Protein 4FDB (pdb70)

Secondary structure (DSSP, 8-state):
----EEEEEEEEEE---B-TTS-BEEEEEEEEEEE---SS--EEEEEEEEEEE---TTGGGSPTT-EEEEEEEEEE----EEEEEEEEEE--

Foldseek 3Di:
DDFKDKAWWFWADKDDDADPVGKDKIKTKTWGWDWDVPPPIDTDIDMFIEMEIHVSVVVVPDDGGFIKTFMAGWDPPVVHIYGYTPDIDGPD

CATH classification: 2.40.50.140

Solvent-accessible surface area: 6361 Å² total

InterPro domains:
  IPR000424 Primosome PriB/single-strand DNA-binding [PS50935] (10-108)
  IPR012340 Nucleic acid-binding, OB-fold [G3DSA:2.40.50.140] (9-106)
  IPR012340 Nucleic acid-binding, OB-fold [SSF50249] (9-101)
  IPR023646 Primosomal replication protein PriB [MF_00720] (10-105)
  IPR023646 Primosomal replication protein PriB [PF22657] (11-100)
  IPR023646 Primosomal replication protein PriB [PIRSF003135] (10-100)
  IPR023646 Primosomal replication protein PriB [TIGR04418] (11-103)

Organism: Ralstonia nicotianae (strain ATCC BAA-1114 / GMI1000) (NCBI:txid267608)

B-factor: mean 28.74, std 15.5, range [10.07, 160.07]

Structure (mmCIF, N/CA/C/O backbone):
data_4FDB
#
_entry.id   4FDB
#
_cell.length_a   70.661
_cell.length_b   70.661
_cell.length_c   141.117
_cell.angle_alpha   90.00
_cell.angle_beta   90.00
_cell.angle_gamma   90.00
#
_symmetry.space_group_name_H-M   'I 41 2 2'
#
loop_
_entity.id
_entity.type
_entity.pdbx_description
1 polymer 'Probable primosomal replication protein n'
2 non-polymer 'ACETIC ACID'
3 water water
#
loop_
_atom_site.group_PDB
_atom_site.id
_atom_site.type_symbol
_atom_site.label_atom_id
_atom_site.label_alt_id
_atom_site.label_comp_id
_atom_site.label_asym_id
_atom_site.label_entity_id
_atom_site.label_seq_id
_atom_site.pdbx_PDB_ins_code
_atom_site.Cartn_x
_atom_site.Cartn_y
_atom_site.Cartn_z
_atom_site.occupancy
_atom_site.B_iso_or_equiv
_atom_site.auth_seq_id
_atom_site.auth_comp_id
_atom_site.auth_asym_id
_atom_site.auth_atom_id
_atom_site.pdbx_PDB_model_num
ATOM 1 N N . ALA A 1 1 ? 15.630 -9.200 -12.814 1.00 39.03 2 ALA A N 1
ATOM 2 C CA . ALA A 1 1 ? 14.947 -10.312 -12.163 1.00 38.20 2 ALA A CA 1
ATOM 3 C C . ALA A 1 1 ? 15.032 -10.183 -10.648 1.00 29.51 2 ALA A C 1
ATOM 4 O O . ALA A 1 1 ? 16.111 -9.966 -10.086 1.00 25.24 2 ALA A O 1
ATOM 6 N N . ILE A 1 2 ? 13.901 -10.310 -9.965 1.00 25.27 3 ILE A N 1
ATOM 7 C CA A ILE A 1 2 ? 13.933 -10.182 -8.511 0.50 22.99 3 ILE A CA 1
ATOM 8 C CA B ILE A 1 2 ? 13.883 -10.218 -8.507 0.50 23.01 3 ILE A CA 1
ATOM 9 C C . ILE A 1 2 ? 14.746 -11.303 -7.868 1.00 21.03 3 ILE A C 1
ATOM 10 O O . ILE A 1 2 ? 14.734 -12.441 -8.310 1.00 21.36 3 ILE A O 1
ATOM 19 N N . ASN A 1 3 ? 15.489 -10.937 -6.830 1.00 19.27 4 ASN A N 1
ATOM 20 C CA . ASN A 1 3 ? 16.273 -11.875 -6.031 1.00 17.51 4 ASN A CA 1
ATOM 21 C C . ASN A 1 3 ? 16.339 -11.179 -4.699 1.00 17.27 4 ASN A C 1
ATOM 22 O O . ASN A 1 3 ? 17.196 -10.324 -4.489 1.00 16.42 4 ASN A O 1
ATOM 27 N N . ARG A 1 4 ? 15.407 -11.522 -3.810 1.00 15.53 5 ARG A N 1
ATOM 28 C CA . ARG A 1 4 ? 15.295 -10.807 -2.531 1.00 14.65 5 ARG A CA 1
ATOM 29 C C . ARG A 1 4 ? 14.928 -11.759 -1.415 1.00 13.62 5 ARG A C 1
ATOM 30 O O . ARG A 1 4 ? 13.889 -12.412 -1.472 1.00 14.74 5 ARG A O 1
ATOM 38 N N . LEU A 1 5 ? 15.786 -11.824 -0.401 1.00 12.36 6 LEU A N 1
ATOM 39 C CA . LEU A 1 5 ? 15.554 -12.654 0.765 1.00 13.04 6 LEU A CA 1
ATOM 40 C C . LEU A 1 5 ? 15.293 -11.736 1.956 1.00 14.23 6 LEU A C 1
ATOM 41 O O . LEU A 1 5 ? 16.036 -10.778 2.173 1.00 14.19 6 LEU A O 1
ATOM 46 N N . GLN A 1 6 ? 14.224 -12.014 2.694 1.00 15.69 7 GLN A N 1
ATOM 47 C CA . GLN A 1 6 ? 13.968 -11.350 3.974 1.00 14.03 7 GLN A CA 1
ATOM 48 C C . GLN A 1 6 ? 14.093 -12.416 5.037 1.00 15.85 7 GLN A C 1
ATOM 49 O O . GLN A 1 6 ? 13.482 -13.466 4.928 1.00 14.77 7 GLN A O 1
ATOM 55 N N . LEU A 1 7 ? 14.878 -12.150 6.073 1.00 13.13 8 LEU A N 1
ATOM 56 C CA . LEU A 1 7 ? 15.144 -13.175 7.053 1.00 14.38 8 LEU A CA 1
ATOM 57 C C . LEU A 1 7 ? 15.314 -12.511 8.406 1.00 16.07 8 LEU A C 1
ATOM 58 O O . LEU A 1 7 ? 16.048 -11.537 8.523 1.00 16.05 8 LEU A O 1
ATOM 63 N N . VAL A 1 8 ? 14.601 -13.011 9.406 1.00 11.71 9 VAL A N 1
ATOM 64 C CA . VAL A 1 8 ? 14.867 -12.612 10.784 1.00 12.27 9 VAL A CA 1
ATOM 65 C C . VAL A 1 8 ? 15.672 -13.734 11.413 1.00 18.78 9 VAL A C 1
ATOM 66 O O . VAL A 1 8 ? 15.203 -14.863 11.480 1.00 16.05 9 VAL A O 1
ATOM 70 N N . ALA A 1 9 ? 16.882 -13.433 11.872 1.00 14.16 10 ALA A N 1
ATOM 71 C CA . ALA A 1 9 ? 17.796 -14.499 12.267 1.00 15.11 10 ALA A CA 1
ATOM 72 C C . ALA A 1 9 ? 18.795 -14.003 13.295 1.00 15.05 10 ALA A C 1
ATOM 73 O O . ALA A 1 9 ? 19.038 -12.808 13.407 1.00 17.05 10 ALA A O 1
ATOM 75 N N . THR A 1 10 ? 19.369 -14.939 14.042 1.00 12.86 11 THR A N 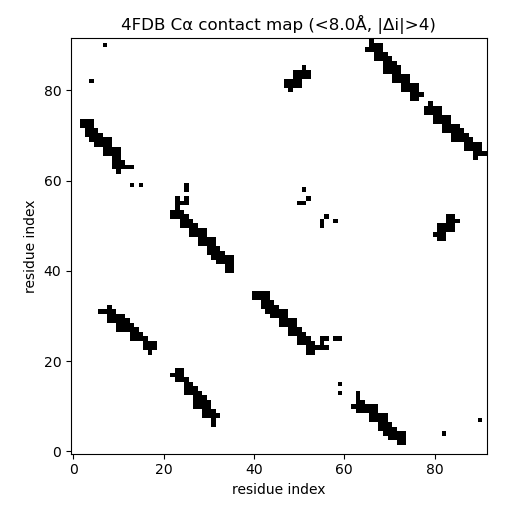1
ATOM 76 C CA . THR A 1 10 ? 20.318 -14.614 15.092 1.00 13.83 11 THR A CA 1
ATOM 77 C C . THR A 1 10 ? 21.735 -14.608 14.534 1.00 15.06 11 THR A C 1
ATOM 78 O O . THR A 1 10 ? 22.133 -15.532 13.832 1.00 14.53 11 THR A O 1
ATOM 82 N N . LEU A 1 11 ? 22.505 -13.566 14.845 1.00 14.35 12 LEU A N 1
ATOM 83 C CA . LEU A 1 11 ? 23.911 -13.555 14.455 1.00 17.14 12 LEU A CA 1
ATOM 84 C C . LEU A 1 11 ? 24.666 -14.550 15.327 1.00 18.87 12 LEU A C 1
ATOM 85 O O . LEU A 1 11 ? 24.692 -14.403 16.532 1.00 17.83 12 LEU A O 1
ATOM 90 N N . VAL A 1 12 ? 25.267 -15.568 14.716 1.00 13.11 13 VAL A N 1
ATOM 91 C CA . VAL A 1 12 ? 25.964 -16.605 15.474 1.00 13.79 13 VAL A CA 1
ATOM 92 C C . VAL A 1 12 ? 27.437 -16.265 15.636 1.00 14.43 13 VAL A C 1
ATOM 93 O O . VAL A 1 12 ? 28.025 -16.372 16.713 1.00 17.84 13 VAL A O 1
ATOM 97 N N . GLU A 1 13 ? 28.056 -15.877 14.527 1.00 16.42 14 GLU A N 1
ATOM 98 C CA . GLU A 1 13 ? 29.448 -15.505 14.602 1.00 16.21 14 GLU A CA 1
ATOM 99 C C . GLU A 1 13 ? 29.783 -14.628 13.420 1.00 14.43 14 GLU A C 1
ATOM 100 O O . GLU A 1 13 ? 29.065 -14.595 12.419 1.00 15.55 14 GLU A O 1
ATOM 106 N N . ARG A 1 14 ? 30.867 -13.892 13.551 1.00 14.30 15 ARG A N 1
ATOM 107 C CA . ARG A 1 14 ? 31.336 -13.112 12.411 1.00 15.81 15 ARG A CA 1
ATOM 108 C C . ARG A 1 14 ? 32.844 -13.171 12.334 1.00 18.00 15 ARG A C 1
ATOM 109 O O . ARG A 1 14 ? 33.517 -13.378 13.347 1.00 20.77 15 ARG A O 1
ATOM 117 N N . GLU A 1 15 ? 33.362 -13.052 11.115 1.00 18.04 16 GLU A N 1
ATOM 118 C CA . GLU A 1 15 ? 34.791 -13.099 10.872 1.00 19.77 16 GLU A CA 1
ATOM 119 C C . GLU A 1 15 ? 35.385 -11.705 10.959 1.00 18.98 16 GLU A C 1
ATOM 120 O O . GLU A 1 15 ? 34.666 -10.709 10.867 1.00 18.65 16 GLU A O 1
ATOM 126 N N . VAL A 1 16 ? 36.702 -11.642 11.126 1.00 19.60 17 VAL A N 1
ATOM 127 C CA . VAL A 1 16 ? 37.412 -10.371 11.139 1.00 21.05 17 VAL A CA 1
ATOM 128 C C . VAL A 1 16 ? 37.166 -9.715 9.786 1.00 19.87 17 VAL A C 1
ATOM 129 O O . VAL A 1 16 ? 37.093 -10.404 8.783 1.00 19.37 17 VAL A O 1
ATOM 141 N N . ARG A 1 18 ? 37.634 -8.049 6.301 1.00 20.41 19 ARG A N 1
ATOM 142 C CA . ARG A 1 18 ? 38.619 -8.136 5.229 1.00 24.79 19 ARG A CA 1
ATOM 143 C C . ARG A 1 18 ? 38.222 -7.135 4.145 1.00 22.18 19 ARG A C 1
ATOM 144 O O . ARG A 1 18 ? 37.182 -6.489 4.246 1.00 21.07 19 ARG A O 1
ATOM 152 N N . TYR A 1 19 ? 39.051 -7.000 3.117 1.00 23.96 20 TYR A N 1
ATOM 153 C CA . TYR A 1 19 ? 38.820 -5.984 2.104 1.00 24.66 20 TYR A CA 1
ATOM 154 C C . TYR A 1 19 ? 38.978 -6.577 0.716 1.00 29.13 20 TYR A C 1
ATOM 155 O O . TYR A 1 19 ? 39.837 -7.428 0.496 1.00 26.71 20 TYR A O 1
ATOM 164 N N . THR A 1 20 ? 38.135 -6.130 -0.206 1.00 27.57 21 THR A N 1
ATOM 165 C CA . THR A 1 20 ? 38.337 -6.431 -1.622 1.00 30.71 21 THR A CA 1
ATOM 166 C C . THR A 1 20 ? 39.559 -5.674 -2.131 1.00 33.68 21 THR A C 1
ATOM 167 O O . THR A 1 20 ? 40.060 -4.761 -1.472 1.00 33.77 21 THR A O 1
ATOM 171 N N . PRO A 1 21 ? 40.059 -6.046 -3.320 1.00 39.62 22 PRO A N 1
ATOM 172 C CA . PRO A 1 21 ? 41.145 -5.268 -3.921 1.00 42.99 22 PRO A CA 1
ATOM 173 C C . PRO A 1 21 ? 40.846 -3.766 -4.065 1.00 43.54 22 PRO A C 1
ATOM 174 O O . PRO A 1 21 ? 41.782 -2.967 -4.073 1.00 46.84 22 PRO A O 1
ATOM 178 N N . ALA A 1 22 ? 39.577 -3.385 -4.176 1.00 36.56 23 ALA A N 1
ATOM 179 C CA . ALA A 1 22 ? 39.235 -1.968 -4.329 1.00 40.07 23 ALA A CA 1
ATOM 180 C C . ALA A 1 22 ? 39.208 -1.232 -2.984 1.00 39.76 23 ALA A C 1
ATOM 181 O O . ALA A 1 22 ? 39.118 -0.005 -2.940 1.00 40.30 23 ALA A O 1
ATOM 183 N N . GLY A 1 23 ? 39.296 -1.985 -1.894 1.00 31.78 24 GLY A N 1
ATOM 184 C CA . GLY A 1 23 ? 39.286 -1.399 -0.565 1.00 35.91 24 GLY A CA 1
ATOM 185 C C . GLY A 1 23 ? 37.908 -1.411 0.065 1.00 28.52 24 GLY A C 1
ATOM 186 O O . GLY A 1 23 ? 37.653 -0.736 1.060 1.00 28.19 24 GLY A O 1
ATOM 187 N N . VAL A 1 24 ? 36.999 -2.180 -0.519 1.00 26.94 25 VAL A N 1
ATOM 188 C CA . VAL A 1 24 ? 35.668 -2.312 0.054 1.00 24.63 25 VAL A CA 1
ATOM 189 C C . VAL A 1 24 ?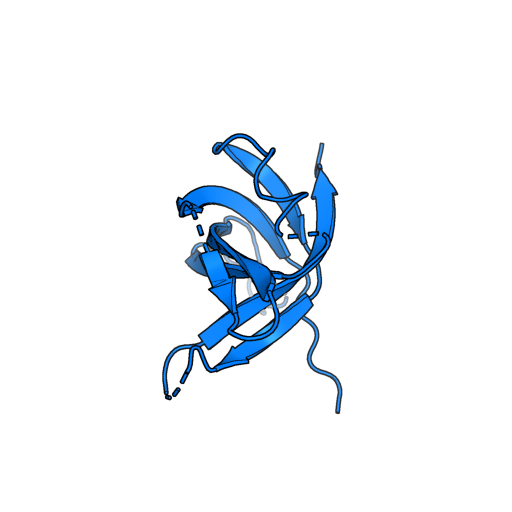 35.684 -3.336 1.186 1.00 22.85 25 VAL A C 1
ATOM 190 O O . VAL A 1 24 ? 36.083 -4.482 0.986 1.00 23.33 25 VAL A O 1
ATOM 194 N N . PRO A 1 25 ? 35.245 -2.929 2.389 1.00 22.01 26 PRO A N 1
ATOM 195 C CA . PRO A 1 25 ? 35.261 -3.895 3.491 1.00 20.64 26 PRO A CA 1
ATOM 196 C C . PRO A 1 25 ? 34.154 -4.929 3.387 1.00 19.70 26 PRO A C 1
ATOM 197 O O . PRO A 1 25 ? 33.044 -4.604 2.976 1.00 17.90 26 PRO A O 1
ATOM 201 N N . ILE A 1 26 ? 34.465 -6.154 3.797 1.00 17.92 27 ILE A N 1
ATOM 202 C CA . ILE A 1 26 ? 33.495 -7.240 3.839 1.00 16.23 27 ILE A CA 1
ATOM 203 C C . ILE A 1 26 ? 33.563 -7.905 5.193 1.00 15.79 27 ILE A C 1
ATOM 204 O O . ILE A 1 26 ? 34.651 -8.223 5.661 1.00 18.42 27 ILE A O 1
ATOM 209 N N . VAL A 1 27 ? 32.406 -8.127 5.807 1.00 15.02 28 VAL A N 1
ATOM 210 C CA . VAL A 1 27 ? 32.327 -8.963 7.004 1.00 16.70 28 VAL A CA 1
ATOM 211 C C . VAL A 1 27 ? 31.473 -10.184 6.690 1.00 15.71 28 VAL A C 1
ATOM 212 O O . VAL A 1 27 ? 30.286 -10.059 6.405 1.00 16.53 28 VAL A O 1
ATOM 216 N N . ASN A 1 28 ? 32.102 -11.355 6.704 1.00 13.68 29 ASN A N 1
ATOM 217 C CA . ASN A 1 28 ? 31.393 -12.620 6.583 1.00 15.28 29 ASN A CA 1
ATOM 218 C C . ASN A 1 28 ? 30.825 -13.030 7.926 1.00 16.60 29 ASN A C 1
ATOM 219 O O . ASN A 1 28 ? 31.464 -12.850 8.954 1.00 15.73 29 ASN A O 1
ATOM 224 N N . CYS A 1 29 ? 29.627 -13.590 7.919 1.00 16.10 30 CYS A N 1
ATOM 225 C CA . CYS A 1 29 ? 29.046 -14.040 9.175 1.00 15.53 30 CYS A CA 1
ATOM 226 C C . CYS A 1 29 ? 28.178 -15.264 8.964 1.00 16.14 30 CYS A C 1
ATOM 227 O O . CYS A 1 29 ? 27.966 -15.708 7.833 1.00 16.60 30 CYS A O 1
ATOM 230 N N . LEU A 1 30 ? 27.731 -15.842 10.073 1.00 15.42 31 LEU A N 1
ATOM 231 C CA . LEU A 1 30 ? 26.827 -16.976 10.042 1.00 12.87 31 LEU A CA 1
ATOM 232 C C . LEU A 1 30 ? 25.580 -16.550 10.792 1.00 15.06 31 LEU A C 1
ATOM 233 O O . LEU A 1 30 ? 25.669 -16.024 11.920 1.00 13.40 31 LEU A O 1
ATOM 238 N N . LEU A 1 31 ? 24.429 -16.781 10.177 1.00 11.52 32 LEU A N 1
ATOM 239 C CA . LEU A 1 31 ? 23.132 -16.482 10.788 1.00 16.26 32 LEU A CA 1
ATOM 240 C C . LEU A 1 31 ? 22.387 -17.771 11.062 1.00 16.32 32 LEU A C 1
ATOM 241 O O . LEU A 1 31 ? 22.544 -18.745 10.346 1.00 15.99 32 LEU A O 1
ATOM 246 N N . SER A 1 32 ? 21.563 -17.776 12.101 1.00 13.78 33 SER A N 1
ATOM 247 C CA . SER A 1 32 ? 20.795 -18.961 12.445 1.00 13.61 33 SER A CA 1
ATOM 248 C C . SER A 1 32 ? 19.346 -18.568 12.444 1.00 14.26 33 SER A C 1
ATOM 249 O O . SER A 1 32 ? 18.952 -17.656 13.182 1.00 13.96 33 SER A O 1
ATOM 252 N N . TYR A 1 33 ? 18.558 -19.261 11.629 1.00 12.89 34 TYR A N 1
ATOM 253 C CA . TYR A 1 33 ? 17.124 -19.058 11.569 1.00 14.89 34 TYR A CA 1
ATOM 254 C C . TYR A 1 33 ? 16.380 -20.149 12.330 1.00 16.43 34 TYR A C 1
ATOM 255 O O . TYR A 1 33 ? 16.679 -21.343 12.203 1.00 16.16 34 TYR A O 1
ATOM 264 N N A SER A 1 34 ? 15.375 -19.739 13.098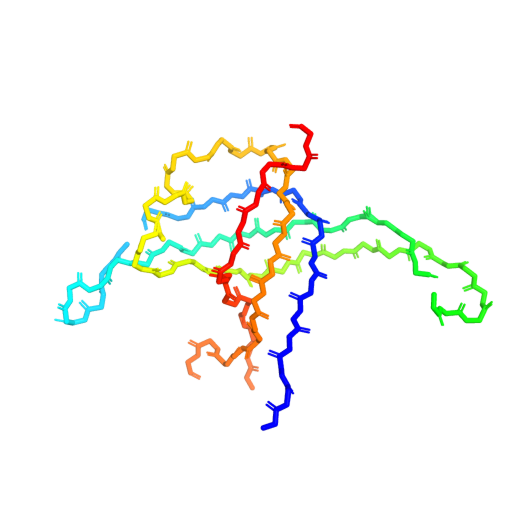 0.50 14.55 35 SER A N 1
ATOM 265 N N B SER A 1 34 ? 15.409 -19.728 13.122 0.50 14.54 35 SER A N 1
ATOM 266 C CA A SER A 1 34 ? 14.482 -20.675 13.772 0.50 16.25 35 SER A CA 1
ATOM 267 C CA B SER A 1 34 ? 14.478 -20.646 13.732 0.50 16.20 35 SER A CA 1
ATOM 268 C C A SER A 1 34 ? 13.060 -20.118 13.820 0.50 20.68 35 SER A C 1
ATOM 269 C C B SER A 1 34 ? 13.110 -20.010 13.601 0.50 19.13 35 SER A C 1
ATOM 270 O O A SER A 1 34 ? 12.793 -19.111 14.479 0.50 17.43 35 SER A O 1
ATOM 271 O O B SER A 1 34 ? 12.934 -18.830 13.904 0.50 18.04 35 SER A O 1
ATOM 276 N N . GLY A 1 35 ? 12.142 -20.781 13.130 1.00 19.08 36 GLY A N 1
ATOM 277 C CA . GLY A 1 35 ? 10.796 -20.270 13.010 1.00 19.28 36 GLY A CA 1
ATOM 278 C C . GLY A 1 35 ? 9.850 -21.271 12.398 1.00 23.63 36 GLY A C 1
ATOM 279 O O . GLY A 1 35 ? 10.063 -22.479 12.466 1.00 29.64 36 GLY A O 1
ATOM 280 N N . GLN A 1 36 ? 8.783 -20.750 11.814 1.00 24.93 37 GLN A N 1
ATOM 281 C CA . GLN A 1 36 ? 7.726 -21.583 11.283 1.00 26.47 37 GLN A CA 1
ATOM 282 C C . GLN A 1 36 ? 7.443 -21.089 9.890 1.00 24.58 37 GLN A C 1
ATOM 283 O O . GLN A 1 36 ? 7.393 -19.888 9.653 1.00 24.72 37 GLN A O 1
ATOM 289 N N . ALA A 1 37 ? 7.263 -22.023 8.971 1.00 27.24 38 ALA A N 1
ATOM 290 C CA . ALA A 1 37 ? 6.834 -21.669 7.644 1.00 29.56 38 ALA A CA 1
ATOM 291 C C . ALA A 1 37 ? 5.354 -21.966 7.59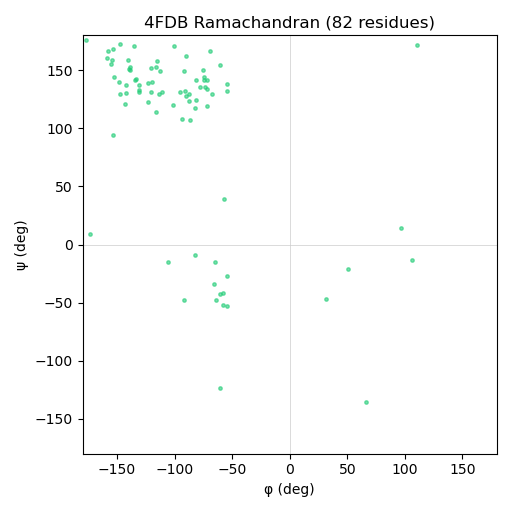6 1.00 38.43 38 ALA A C 1
ATOM 292 O O . ALA A 1 37 ? 4.942 -23.128 7.606 1.00 34.13 38 ALA A O 1
ATOM 302 N N . GLU A 1 39 ? 3.824 -21.003 5.151 1.00 62.46 40 GLU A N 1
ATOM 303 C CA . GLU A 1 39 ? 3.698 -21.104 3.700 1.00 57.46 40 GLU A CA 1
ATOM 304 C C . GLU A 1 39 ? 3.620 -22.558 3.245 1.00 53.99 40 GLU A C 1
ATOM 305 O O . GLU A 1 39 ? 3.146 -22.842 2.146 1.00 59.65 40 GLU A O 1
ATOM 311 N N . ALA A 1 40 ? 4.096 -23.473 4.084 1.00 48.42 41 ALA A N 1
ATOM 312 C CA . ALA A 1 40 ? 3.925 -24.898 3.827 1.00 53.65 41 ALA A CA 1
ATOM 313 C C . ALA A 1 40 ? 2.476 -25.249 4.136 1.00 65.36 41 ALA A C 1
ATOM 314 O O . ALA A 1 40 ? 1.861 -24.605 4.989 1.00 70.95 41 ALA A O 1
ATOM 316 N N . GLN A 1 41 ? 1.926 -26.249 3.445 1.00 68.81 42 GLN A N 1
ATOM 317 C CA . GLN A 1 41 ? 0.516 -26.618 3.628 1.00 72.54 42 GLN A CA 1
ATOM 318 C C . GLN A 1 41 ? 0.178 -26.918 5.084 1.00 71.68 42 GLN A C 1
ATOM 319 O O . GLN A 1 41 ? -0.773 -26.367 5.640 1.00 75.88 42 GLN A O 1
ATOM 325 N N . THR A 1 42 ? 0.955 -27.808 5.687 1.00 65.29 43 THR A N 1
ATOM 326 C CA . THR A 1 42 ? 0.943 -27.963 7.129 1.00 57.04 43 THR A CA 1
ATOM 327 C C . THR A 1 42 ? 2.006 -27.010 7.649 1.00 50.49 43 THR A C 1
ATOM 328 O O . THR A 1 42 ? 3.140 -27.035 7.169 1.00 50.16 43 THR A O 1
ATOM 332 N N . ALA A 1 43 ? 1.642 -26.151 8.599 1.00 45.00 44 ALA A N 1
ATOM 333 C CA . ALA A 1 43 ? 2.630 -25.303 9.257 1.00 43.85 44 ALA A CA 1
ATOM 334 C C . ALA A 1 43 ? 3.711 -26.209 9.808 1.00 41.15 44 ALA A C 1
ATOM 335 O O . ALA A 1 43 ? 3.418 -27.227 10.426 1.00 45.60 44 ALA A O 1
ATOM 337 N N . ARG A 1 44 ? 4.964 -25.862 9.557 1.00 42.22 45 ARG A N 1
ATOM 338 C CA . ARG A 1 44 ? 6.059 -26.696 10.018 1.00 41.78 45 ARG A CA 1
ATOM 339 C C . ARG A 1 44 ? 7.191 -25.850 10.568 1.00 34.15 45 ARG A C 1
ATOM 340 O O . ARG A 1 44 ? 7.408 -24.718 10.136 1.00 30.90 45 ARG A O 1
ATOM 348 N N . GLN A 1 45 ? 7.908 -26.415 11.525 1.00 33.58 46 GLN A N 1
ATOM 349 C CA . GLN A 1 45 ? 9.079 -25.763 12.066 1.00 32.28 46 GLN A CA 1
ATOM 350 C C . GLN A 1 45 ? 10.183 -25.800 11.034 1.00 28.27 46 GLN A C 1
ATOM 351 O O . GLN A 1 45 ? 10.337 -26.772 10.294 1.00 30.41 46 GLN A O 1
ATOM 357 N N . VAL A 1 46 ? 10.934 -24.715 10.967 1.00 20.42 47 VAL A N 1
ATOM 358 C CA . VAL A 1 46 ? 12.065 -24.623 10.062 1.00 18.81 47 VAL A CA 1
ATOM 359 C C . VAL A 1 46 ? 13.240 -24.113 10.869 1.00 26.40 47 VAL A C 1
ATOM 360 O O . VAL A 1 46 ? 13.100 -23.144 11.614 1.00 18.71 47 VAL A O 1
ATOM 364 N N . GLU A 1 47 ? 14.386 -24.781 10.756 1.00 17.65 48 GLU A N 1
ATOM 365 C CA . GLU A 1 47 ? 15.605 -24.278 11.383 1.00 16.79 48 GLU A CA 1
ATOM 366 C C . GLU A 1 47 ? 16.792 -24.541 10.475 1.00 16.50 48 GLU A C 1
ATOM 367 O O . GLU A 1 47 ? 16.968 -25.655 9.991 1.00 21.40 48 GLU A O 1
ATOM 373 N N . PHE A 1 48 ? 17.598 -23.520 10.243 1.00 16.39 49 PHE A N 1
ATOM 374 C CA . PHE A 1 48 ? 18.810 -23.685 9.456 1.00 16.31 49 PHE A CA 1
ATOM 375 C C . PHE A 1 48 ? 19.779 -22.567 9.785 1.00 21.00 49 PH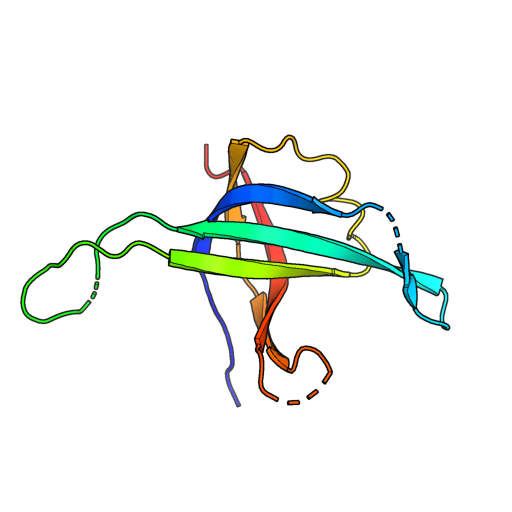E A C 1
ATOM 376 O O . PHE A 1 48 ? 19.408 -21.565 10.412 1.00 16.73 49 PHE A O 1
ATOM 384 N N . SER A 1 49 ? 21.022 -22.734 9.351 1.00 16.77 50 SER A N 1
ATOM 385 C CA . SER A 1 49 ? 21.990 -21.656 9.426 1.00 13.54 50 SER A CA 1
ATOM 386 C C . SER A 1 49 ? 22.386 -21.291 8.004 1.00 14.90 50 SER A C 1
ATOM 387 O O . SER A 1 49 ? 22.299 -22.126 7.100 1.00 15.50 50 SER A O 1
ATOM 390 N N . ILE A 1 50 ? 22.786 -20.045 7.810 1.00 10.73 51 ILE A N 1
ATOM 391 C CA . ILE A 1 50 ? 23.133 -19.592 6.463 1.00 12.86 51 ILE A CA 1
ATOM 392 C C . ILE A 1 50 ? 24.325 -18.641 6.525 1.00 13.04 51 ILE A C 1
ATOM 393 O O . ILE A 1 50 ? 24.422 -17.802 7.422 1.00 13.21 51 ILE A O 1
ATOM 398 N N . GLU A 1 51 ? 25.269 -18.813 5.599 1.00 12.76 52 GLU A N 1
ATOM 399 C CA . GLU A 1 51 ? 26.382 -17.884 5.501 1.00 16.84 52 GLU A CA 1
ATOM 400 C C . GLU A 1 51 ? 25.900 -16.574 4.907 1.00 13.63 52 GLU A C 1
ATOM 401 O O . GLU A 1 51 ? 25.142 -16.565 3.937 1.00 15.57 52 GLU A O 1
ATOM 407 N N . ALA A 1 52 ? 26.332 -15.460 5.494 1.00 11.49 53 ALA A N 1
ATOM 408 C CA . ALA A 1 52 ? 25.926 -14.151 5.012 1.00 12.39 53 ALA A CA 1
ATOM 409 C C . ALA A 1 52 ? 27.146 -13.250 4.955 1.00 13.98 53 ALA A C 1
ATOM 410 O O . ALA A 1 52 ? 28.230 -13.613 5.434 1.00 15.11 53 ALA A O 1
ATOM 412 N N . LEU A 1 53 ? 26.972 -12.083 4.360 1.00 14.57 54 LEU A N 1
ATOM 413 C CA . LEU A 1 53 ? 28.027 -11.085 4.405 1.00 16.46 54 LEU A CA 1
ATOM 414 C C . LEU A 1 53 ? 27.455 -9.696 4.228 1.00 20.16 54 LEU A C 1
ATOM 415 O O . LEU A 1 53 ? 26.383 -9.517 3.649 1.00 18.46 54 LEU A O 1
ATOM 420 N N . GLY A 1 54 ? 28.176 -8.712 4.747 1.00 16.23 55 GLY A N 1
ATOM 421 C CA . GLY A 1 54 ? 27.845 -7.324 4.519 1.00 16.75 55 GLY A CA 1
ATOM 422 C C . GLY A 1 54 ? 29.053 -6.660 3.897 1.00 19.81 55 GLY A C 1
ATOM 423 O O . GLY A 1 54 ? 30.182 -6.937 4.294 1.00 18.66 55 GLY A O 1
ATOM 424 N N . ALA A 1 55 ? 28.814 -5.794 2.914 1.00 13.74 56 ALA A N 1
ATOM 425 C CA . ALA A 1 55 ? 29.886 -5.073 2.245 1.00 15.27 56 ALA A CA 1
ATOM 426 C C . ALA A 1 55 ? 29.696 -3.581 2.410 1.00 19.70 56 ALA A C 1
ATOM 427 O O . ALA A 1 55 ? 28.568 -3.105 2.530 1.00 21.32 56 ALA A O 1
ATOM 429 N N . GLY A 1 56 ? 30.797 -2.840 2.394 1.00 17.91 57 GLY A N 1
ATOM 430 C CA . GLY A 1 56 ? 30.719 -1.393 2.485 1.00 19.44 57 GLY A CA 1
ATOM 431 C C . GLY A 1 56 ? 30.200 -0.983 3.846 1.00 21.58 57 GLY A C 1
ATOM 432 O O . GLY A 1 56 ? 30.629 -1.527 4.865 1.00 20.89 57 GLY A O 1
ATOM 433 N N . LYS A 1 57 ? 29.271 -0.035 3.881 1.00 22.26 58 LYS A N 1
ATOM 434 C CA . LYS A 1 57 ? 28.728 0.401 5.167 1.00 23.14 58 LYS A CA 1
ATOM 435 C C . LYS A 1 57 ? 28.127 -0.771 5.944 1.00 21.67 58 LYS A C 1
ATOM 436 O O . LYS A 1 57 ? 28.176 -0.808 7.170 1.00 22.24 58 LYS A O 1
ATOM 450 N N . ALA A 1 59 ? 29.286 -3.735 6.127 1.00 18.56 60 ALA A N 1
ATOM 451 C CA . ALA A 1 59 ? 30.381 -4.409 6.821 1.00 19.06 60 ALA A CA 1
ATOM 452 C C . ALA A 1 59 ? 30.621 -3.705 8.156 1.00 18.20 60 ALA A C 1
ATOM 453 O O . ALA A 1 59 ? 30.741 -4.346 9.205 1.00 18.80 60 ALA A O 1
ATOM 455 N N . SER A 1 60 ? 30.690 -2.378 8.107 1.00 17.65 61 SER A N 1
ATOM 456 C CA . SER A 1 60 ? 30.898 -1.580 9.316 1.00 18.72 61 SER A CA 1
ATOM 457 C C . SER A 1 60 ? 29.796 -1.837 10.343 1.00 23.48 61 SER A C 1
ATOM 458 O O . SER A 1 60 ? 30.056 -1.942 11.549 1.00 21.73 61 SER A O 1
ATOM 461 N N . VAL A 1 61 ? 28.564 -1.930 9.859 1.00 22.27 62 VAL A N 1
ATOM 462 C CA . VAL A 1 61 ? 27.427 -2.178 10.733 1.00 22.10 62 VAL A CA 1
ATOM 463 C C . VAL A 1 61 ? 27.539 -3.543 11.409 1.00 19.41 62 VAL A C 1
ATOM 464 O O . VAL A 1 61 ? 27.368 -3.651 12.621 1.00 23.62 62 VAL A O 1
ATOM 468 N N . LEU A 1 62 ? 27.841 -4.576 10.633 1.00 16.42 63 LEU A N 1
ATOM 469 C CA . LEU A 1 62 ? 27.942 -5.932 11.180 1.00 17.04 63 LEU A CA 1
ATOM 470 C C . LEU A 1 62 ? 29.098 -6.043 12.153 1.00 21.66 63 LEU A C 1
ATOM 471 O O . LEU A 1 62 ? 29.017 -6.767 13.149 1.00 21.59 63 LEU A O 1
ATOM 476 N N . ASP A 1 63 ? 30.165 -5.298 11.878 1.00 18.96 64 ASP A N 1
ATOM 477 C CA . ASP A 1 63 ? 31.377 -5.358 12.683 1.00 19.67 64 ASP A CA 1
ATOM 478 C C . ASP A 1 63 ? 31.168 -4.872 14.119 1.00 24.03 64 ASP A C 1
ATOM 479 O O . ASP A 1 63 ? 32.012 -5.109 14.985 1.00 23.82 64 ASP A O 1
ATOM 484 N N . ARG A 1 64 ? 30.056 -4.188 14.372 1.00 18.24 65 ARG A N 1
ATOM 485 C CA A ARG A 1 64 ? 29.772 -3.660 15.704 0.50 20.22 65 ARG A CA 1
ATOM 486 C CA B ARG A 1 64 ? 29.787 -3.673 15.709 0.50 20.27 65 ARG A CA 1
ATOM 487 C C . ARG A 1 64 ? 28.620 -4.380 16.403 1.00 20.06 65 ARG A C 1
ATOM 488 O O . ARG A 1 64 ? 28.219 -4.002 17.502 1.00 22.96 65 ARG A O 1
ATOM 503 N N . ILE A 1 65 ? 28.097 -5.422 15.779 1.00 17.64 66 ILE A N 1
ATOM 504 C CA . ILE A 1 65 ? 26.965 -6.146 16.359 1.00 20.17 66 ILE A CA 1
ATOM 505 C C . ILE A 1 65 ? 27.420 -7.365 17.169 1.00 19.70 66 ILE A C 1
ATOM 506 O O . ILE A 1 65 ? 28.227 -8.156 16.693 1.00 19.50 66 ILE A O 1
ATOM 511 N N . ALA A 1 66 ? 26.907 -7.510 18.389 1.00 19.14 67 ALA A N 1
ATOM 512 C CA . ALA A 1 66 ? 27.279 -8.635 19.247 1.00 20.07 67 ALA A CA 1
ATOM 513 C C . ALA A 1 66 ? 26.675 -9.941 18.739 1.00 20.70 67 ALA A C 1
ATOM 514 O O . ALA A 1 66 ? 25.492 -9.991 18.401 1.00 20.84 67 ALA A O 1
ATOM 516 N N . PRO A 1 67 ? 27.490 -11.006 18.687 1.00 20.20 68 PRO A N 1
ATOM 517 C CA . PRO A 1 67 ? 26.915 -12.334 18.453 1.00 19.39 68 PRO A CA 1
ATOM 518 C C . PRO A 1 67 ? 25.822 -12.631 19.482 1.00 17.98 68 PRO A C 1
ATOM 519 O O . PRO A 1 67 ? 25.972 -12.323 20.670 1.00 19.80 68 PRO A O 1
ATOM 523 N N . GLY A 1 68 ? 24.724 -13.210 19.017 1.00 17.09 69 GLY A N 1
ATOM 524 C CA . GLY A 1 68 ? 23.562 -13.437 19.854 1.00 18.18 69 GLY A CA 1
ATOM 525 C C . GLY A 1 68 ? 22.437 -12.474 19.525 1.00 19.87 69 GLY A C 1
ATOM 526 O O . GLY A 1 68 ? 21.298 -12.663 19.947 1.00 23.94 69 GLY A O 1
ATOM 527 N N . THR A 1 69 ? 22.752 -11.430 18.766 1.00 19.92 70 THR A N 1
ATOM 528 C CA . THR A 1 69 ? 21.765 -10.403 18.452 1.00 18.05 70 THR A CA 1
ATOM 529 C C . THR A 1 69 ? 20.818 -10.874 17.361 1.00 17.53 70 THR A C 1
ATOM 530 O O . THR A 1 69 ? 21.264 -11.432 16.367 1.00 15.96 70 THR A O 1
ATOM 534 N N . VAL A 1 70 ? 19.515 -10.649 17.528 1.00 16.38 71 VAL A N 1
ATOM 535 C CA . VAL A 1 70 ? 18.577 -11.026 16.464 1.00 15.36 71 VAL A CA 1
ATOM 536 C C . VAL A 1 70 ? 18.436 -9.873 15.464 1.00 14.83 71 VAL A C 1
ATOM 537 O O . VAL A 1 70 ? 18.184 -8.731 15.859 1.00 18.49 71 VAL A O 1
ATOM 541 N N . LEU A 1 71 ? 18.583 -10.176 14.182 1.00 17.47 72 LEU A N 1
ATOM 542 C CA . LEU A 1 71 ? 18.627 -9.140 13.158 1.00 18.90 72 LEU A CA 1
ATOM 543 C C . LEU A 1 71 ? 17.492 -9.350 12.175 1.00 17.88 72 LEU A C 1
ATOM 544 O O . LEU A 1 71 ? 17.204 -10.482 11.829 1.00 18.22 72 LEU A O 1
ATOM 549 N N . ASP A 1 72 ? 16.858 -8.259 11.745 1.00 17.59 73 ASP A N 1
ATOM 550 C CA . ASP A 1 72 ? 15.895 -8.271 10.639 1.00 16.94 73 ASP A CA 1
ATOM 551 C C . ASP A 1 72 ? 16.670 -7.929 9.385 1.00 17.13 73 ASP A C 1
ATOM 552 O O . ASP A 1 72 ? 17.062 -6.778 9.221 1.00 18.47 73 ASP A O 1
ATOM 557 N N . CYS A 1 73 ? 16.895 -8.910 8.507 1.00 15.79 74 CYS A N 1
ATOM 558 C CA . CYS A 1 73 ? 17.778 -8.713 7.360 1.00 17.32 74 CYS A CA 1
ATOM 559 C C . CYS A 1 73 ? 17.024 -8.735 6.046 1.00 15.68 74 CYS A C 1
ATOM 560 O O . CYS A 1 73 ? 16.062 -9.491 5.884 1.00 16.43 74 CYS A O 1
ATOM 563 N N A VAL A 1 74 ? 17.460 -7.897 5.117 0.50 13.85 75 VAL A N 1
ATOM 564 N N B VAL A 1 74 ? 17.468 -7.911 5.098 0.50 14.04 75 VAL A N 1
ATOM 565 C CA A VAL A 1 74 ? 17.030 -8.032 3.732 0.50 15.32 75 VAL A CA 1
ATOM 566 C CA B VAL A 1 74 ? 16.967 -7.971 3.716 0.50 15.18 75 VAL A CA 1
ATOM 567 C C A VAL A 1 74 ? 18.268 -8.086 2.855 0.50 14.05 75 VAL A C 1
ATOM 568 C C B VAL A 1 74 ? 18.154 -7.892 2.757 0.50 14.60 75 VAL A C 1
ATOM 569 O O A VAL A 1 74 ? 19.344 -7.620 3.231 0.50 11.14 75 VAL A O 1
ATOM 570 O O B VAL A 1 74 ? 19.089 -7.125 2.989 0.50 15.03 75 VAL A O 1
ATOM 577 N N . GLY A 1 75 ? 18.133 -8.680 1.683 1.00 13.58 76 GLY A N 1
ATOM 578 C CA . GLY A 1 75 ? 19.249 -8.677 0.768 1.00 14.25 76 GLY A CA 1
ATOM 579 C C . GLY A 1 75 ? 19.008 -9.649 -0.340 1.00 15.83 76 GLY A C 1
ATOM 580 O O . GLY A 1 75 ? 17.850 -9.888 -0.708 1.00 15.71 76 GLY A O 1
ATOM 581 N N . PHE A 1 76 ? 20.092 -10.200 -0.873 1.00 14.87 77 PHE A N 1
ATOM 582 C CA . PHE A 1 76 ? 19.978 -11.072 -2.040 1.00 13.30 77 PHE A CA 1
ATOM 583 C C . PHE A 1 76 ? 20.920 -12.251 -1.940 1.00 12.19 77 PHE A C 1
ATOM 584 O O . PHE A 1 76 ? 21.868 -12.220 -1.176 1.00 15.99 77 PHE A O 1
ATOM 592 N N . LEU A 1 77 ? 20.631 -13.316 -2.685 1.00 12.40 78 LEU A N 1
ATOM 593 C CA . LEU A 1 77 ? 21.522 -14.470 -2.709 1.00 15.17 78 LEU A CA 1
ATOM 594 C C . LEU A 1 77 ? 22.535 -14.336 -3.846 1.00 15.98 78 LEU A C 1
ATOM 595 O O . LEU A 1 77 ? 22.236 -13.761 -4.882 1.00 17.33 78 LEU A O 1
ATOM 600 N N . ALA A 1 78 ? 23.723 -14.899 -3.652 1.00 15.91 79 ALA A N 1
ATOM 601 C CA . ALA A 1 78 ? 24.733 -14.926 -4.696 1.00 16.42 79 ALA A CA 1
ATOM 602 C C . ALA A 1 78 ? 25.649 -16.109 -4.474 1.00 20.55 79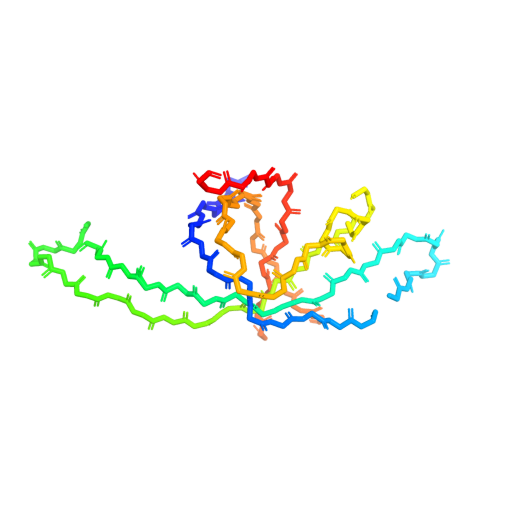 ALA A C 1
ATOM 603 O O . ALA A 1 78 ? 25.558 -16.768 -3.449 1.00 20.05 79 ALA A O 1
ATOM 605 N N . ARG A 1 79 ? 26.479 -16.407 -5.471 1.00 25.62 80 ARG A N 1
ATOM 606 C CA . ARG A 1 79 ? 27.486 -17.449 -5.348 1.00 32.40 80 ARG A CA 1
ATOM 607 C C . ARG A 1 79 ? 28.620 -16.960 -4.467 1.00 30.92 80 ARG A C 1
ATOM 608 O O . ARG A 1 79 ? 29.013 -15.792 -4.545 1.00 29.73 80 ARG A O 1
ATOM 616 N N . LYS A 1 80 ? 29.141 -17.860 -3.637 1.00 34.88 81 LYS A N 1
ATOM 617 C CA . LYS A 1 80 ? 30.269 -17.565 -2.758 1.00 41.20 81 LYS A CA 1
ATOM 618 C C . LYS A 1 80 ? 31.476 -17.103 -3.573 1.00 42.24 81 LYS A C 1
ATOM 619 O O . LYS A 1 80 ? 3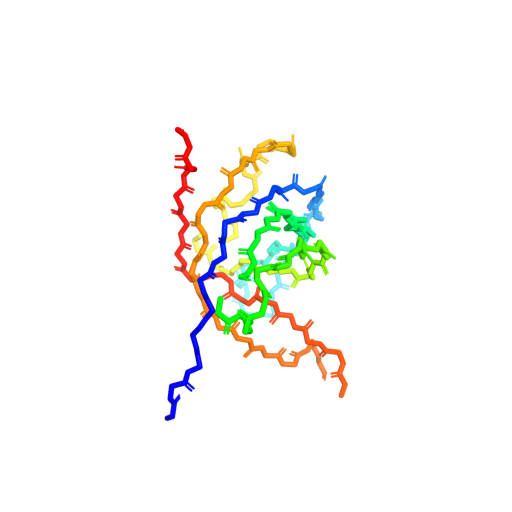2.065 -16.055 -3.293 1.00 41.52 81 LYS A O 1
ATOM 625 N N . HIS A 1 81 ? 31.834 -17.898 -4.578 1.00 43.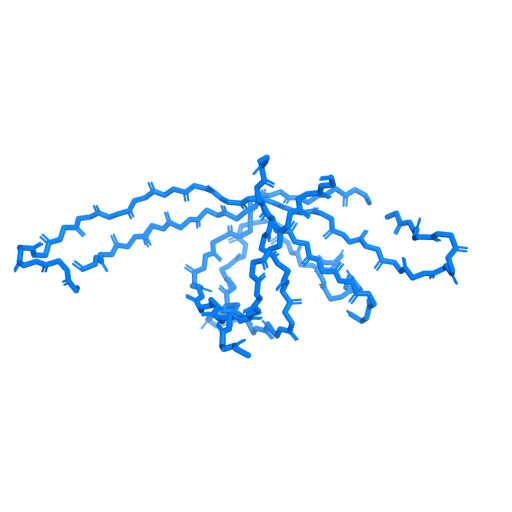56 82 HIS A N 1
ATOM 626 C CA . HIS A 1 81 ? 32.860 -17.532 -5.554 1.00 55.43 82 HIS A CA 1
ATOM 627 C C . HIS A 1 81 ? 32.945 -18.570 -6.670 1.00 55.10 82 HIS A C 1
ATOM 628 O O . HIS A 1 81 ? 31.936 -19.155 -7.065 1.00 54.36 82 HIS A O 1
ATOM 635 N N . LYS A 1 85 ? 27.538 -24.155 -7.031 1.00 61.84 86 LYS A N 1
ATOM 636 C CA . LYS A 1 85 ? 28.430 -23.880 -5.912 1.00 60.03 86 LYS A CA 1
ATOM 637 C C . LYS A 1 85 ? 27.648 -23.308 -4.732 1.00 54.09 86 LYS A C 1
ATOM 638 O O . LYS A 1 85 ? 26.459 -22.990 -4.854 1.00 51.42 86 LYS A O 1
ATOM 644 N N . ALA A 1 86 ? 28.330 -23.173 -3.597 1.00 48.11 87 ALA A N 1
ATOM 645 C CA . ALA A 1 86 ? 27.723 -22.679 -2.368 1.00 42.32 87 ALA A CA 1
ATOM 646 C C . ALA A 1 86 ? 27.184 -21.265 -2.538 1.00 37.96 87 ALA A C 1
ATOM 647 O O . ALA A 1 86 ? 27.672 -20.506 -3.378 1.00 41.07 87 ALA A O 1
ATOM 649 N N . LEU A 1 87 ? 26.188 -20.916 -1.732 1.00 33.71 88 LEU A N 1
ATOM 650 C CA . LEU A 1 87 ? 25.576 -19.595 -1.810 1.00 29.96 88 LEU A CA 1
ATOM 651 C C . LEU A 1 87 ? 25.819 -18.792 -0.538 1.00 24.44 88 LEU A C 1
ATOM 652 O O . LEU A 1 87 ? 26.058 -19.341 0.526 1.00 30.71 88 LEU A O 1
ATOM 657 N N . VAL A 1 88 ? 25.725 -17.480 -0.672 1.00 20.71 89 VAL A N 1
ATOM 658 C CA . VAL A 1 88 ? 25.900 -16.587 0.450 1.00 16.14 89 VAL A CA 1
ATOM 659 C C . VAL A 1 88 ? 24.785 -15.550 0.412 1.00 17.75 89 VAL A C 1
ATOM 660 O O . VAL A 1 88 ? 24.392 -15.101 -0.665 1.00 17.43 89 VAL A O 1
ATOM 664 N N . PHE A 1 89 ? 24.268 -15.191 1.584 1.00 11.80 90 PHE A N 1
ATOM 665 C CA . PHE A 1 89 ? 23.252 -14.151 1.723 1.00 10.72 90 PHE A CA 1
ATOM 666 C C . PHE A 1 89 ? 23.928 -12.779 1.840 1.00 14.78 90 PHE A C 1
ATOM 667 O O . PHE A 1 89 ? 24.522 -12.464 2.868 1.00 13.07 90 PHE A O 1
ATOM 675 N N . HIS A 1 90 ? 23.851 -11.971 0.785 1.00 13.30 91 HIS A N 1
ATOM 676 C CA . HIS A 1 90 ? 24.385 -10.607 0.847 1.00 14.68 91 HIS A CA 1
ATOM 677 C C . HIS A 1 90 ? 23.362 -9.701 1.508 1.00 14.65 91 HIS A C 1
ATOM 678 O O . HIS A 1 90 ? 22.268 -9.507 0.990 1.00 15.81 91 HIS A O 1
ATOM 685 N N . ILE A 1 91 ? 23.710 -9.125 2.652 1.00 12.27 92 ILE A N 1
ATOM 686 C CA . ILE A 1 91 ? 22.759 -8.310 3.376 1.00 13.27 92 ILE A CA 1
ATOM 687 C C . ILE A 1 91 ? 22.825 -6.884 2.877 1.00 19.77 92 ILE A C 1
ATOM 688 O O . ILE A 1 91 ? 23.891 -6.270 2.883 1.00 23.19 92 ILE A O 1
ATOM 693 N N . SER A 1 92 ? 21.697 -6.352 2.421 1.00 17.53 93 SER A N 1
ATOM 694 C CA . SER A 1 92 ? 21.703 -4.982 1.928 1.00 18.61 93 SER A CA 1
ATOM 695 C C . SER A 1 92 ? 21.031 -4.032 2.912 1.00 19.28 93 SER A C 1
ATOM 696 O O . SER A 1 92 ? 21.178 -2.812 2.815 1.00 20.12 93 SER A O 1
ATOM 699 N N . GLY A 1 93 ? 20.289 -4.591 3.858 1.00 16.38 94 GLY A N 1
ATOM 700 C CA . GLY A 1 93 ? 19.605 -3.777 4.847 1.00 18.54 94 GLY A CA 1
ATOM 701 C C . GLY A 1 93 ? 19.416 -4.550 6.129 1.00 17.21 94 GLY A C 1
ATOM 702 O O . GLY A 1 93 ? 19.177 -5.756 6.112 1.00 16.54 94 GLY A O 1
ATOM 703 N N . LEU A 1 94 ? 19.511 -3.843 7.248 1.00 19.63 95 LEU A N 1
ATOM 704 C CA . LEU A 1 94 ? 19.549 -4.502 8.536 1.00 25.72 95 LEU A CA 1
ATOM 705 C C . LEU A 1 94 ? 18.911 -3.631 9.599 1.00 25.50 95 LEU A C 1
ATOM 706 O O . LEU A 1 94 ? 19.085 -2.410 9.589 1.00 29.19 95 LEU A O 1
ATOM 711 N N . GLU A 1 95 ? 18.151 -4.256 10.499 1.00 24.84 96 GLU A N 1
ATOM 712 C CA . GLU A 1 95 ? 17.626 -3.589 11.692 1.00 24.76 96 GLU A CA 1
ATOM 713 C C . GLU A 1 95 ? 17.746 -4.540 12.874 1.00 23.40 96 GLU A C 1
ATOM 714 O O . GLU A 1 95 ? 17.702 -5.751 12.700 1.00 19.46 96 GLU A O 1
ATOM 720 N N . HIS A 1 96 ? 17.860 -4.006 14.084 1.00 27.26 97 HIS A N 1
ATOM 721 C CA . HIS A 1 96 ? 17.698 -4.871 15.241 1.00 28.98 97 HIS A CA 1
ATOM 722 C C . HIS A 1 96 ? 16.239 -5.309 15.286 1.00 34.05 97 HIS A C 1
ATOM 723 O O . HIS A 1 96 ? 15.333 -4.479 15.184 1.00 37.74 97 HIS A O 1
ATOM 730 N N . HIS A 1 97 ? 16.008 -6.614 15.405 1.00 30.92 98 HIS A N 1
ATOM 731 C CA . HIS A 1 97 ? 14.641 -7.128 15.477 1.00 34.70 98 HIS A CA 1
ATOM 732 C C . HIS A 1 97 ? 13.872 -6.581 16.682 1.00 39.35 98 HIS A C 1
ATOM 733 O O . HIS A 1 97 ? 12.703 -6.213 16.566 1.00 42.53 98 HIS A O 1
ATOM 740 N N . HIS A 1 98 ? 14.534 -6.518 17.833 1.00 38.33 99 HIS A N 1
ATOM 741 C CA . HIS A 1 98 ? 13.884 -6.065 19.064 1.00 43.07 99 HIS A CA 1
ATOM 742 C C . HIS A 1 98 ? 14.302 -4.642 19.420 1.00 46.94 99 HIS A C 1
ATOM 743 O O . HIS A 1 98 ? 15.489 -4.314 19.398 1.00 48.08 99 HIS A O 1
#

Radius of gyration: 13.69 Å; Cα contacts (8 Å, |Δi|>4): 214; chains: 1; bounding box: 41×28×32 Å

Sequence (92 aa):
AIINRLQLVATLVEREVRYTPAGVPIVNCLLSYSSGQAEAQTARQVEFSIEALGAGKASVLDRRIAPGTVLDCVVGFLARKHKALVFHISGLEHHH

Nearest PDB structures (foldseek):
  6bhw-assembly1_A  TM=8.079E-01  e=5.863E-06  Bacillus subtilis subsp. subtilis str. 168
  3udg-assembly2_C  TM=8.196E-01  e=1.869E-05  Deinococcus radiodurans R1 = ATCC 13939 = DSM 20539
  5odn-assembly1_F  TM=7.800E-01  e=1.773E-05  Salinibacter ruber DSM 13855
  7ym1-assembly1_B  TM=7.027E-01  e=3.518E-05  Staphylococcus aureus subsp. aureus ED98
  6irq-assembly1_C  TM=7.353E-01  e=9.575E-05  Pseudomonas aeruginosa PAO1